Protein AF-A0A9J8ANH8-F1 (afdb_monomer)

Sequence (162 aa):
MASGSKYKEHRVNHYRTETRQLIQMMMQESRLTDFQQRQINNQLKRDQEKEKRQLQNLFSTGQKDVGPTHSQRDSTERKEQQMDRFQEVLDEIEERKQFLEDMTALGKGPQYQQLINTEISQKIRELEEIDRKRSEEISTLKLVGKKEQSKERDREGENMNC

Secondary structure (DSSP, 8-state):
----------------HHHHHHHHHHHHHHHHHHHHHHHHHHHHHHHHHHHHHHHHHHHHH--S---S-HHHHHHHHHHHHHHHHHHHHHHHHHHHHHHHHHHHHTT-HHHHHHHHHHHHHHHHHHHHHHHHHHHHHHHHHHHHHHHHHHHHHHHHHHTT--

Radius of gyration: 27.87 Å; Cα contacts (8 Å, |Δi|>4): 38; chains: 1; bounding box: 58×31×109 Å

Structure (mmCIF, N/CA/C/O backbone):
data_AF-A0A9J8ANH8-F1
#
_entry.id   AF-A0A9J8ANH8-F1
#
loop_
_atom_site.group_PDB
_atom_site.id
_atom_site.type_symbol
_atom_site.label_atom_id
_atom_site.label_alt_id
_atom_site.label_comp_id
_atom_site.label_asym_id
_atom_site.label_entity_id
_atom_site.label_seq_id
_atom_site.pdbx_PDB_ins_code
_atom_site.Cartn_x
_atom_site.Cartn_y
_atom_site.Cartn_z
_atom_site.occupancy
_atom_site.B_iso_or_equiv
_atom_site.auth_seq_id
_atom_site.auth_comp_id
_atom_site.auth_asym_id
_atom_site.auth_atom_id
_atom_site.pdbx_PDB_model_num
ATOM 1 N N . MET A 1 1 ? 22.395 -20.130 -54.519 1.00 38.31 1 MET A N 1
ATOM 2 C CA . MET A 1 1 ? 22.899 -20.112 -53.129 1.00 38.31 1 MET A CA 1
ATOM 3 C C . MET A 1 1 ? 22.267 -18.920 -52.431 1.00 38.31 1 MET A C 1
ATOM 5 O O . MET A 1 1 ? 22.503 -17.798 -52.855 1.00 38.31 1 MET A O 1
ATOM 9 N N . ALA A 1 2 ? 21.370 -19.168 -51.476 1.00 44.12 2 ALA A N 1
ATOM 10 C CA . ALA A 1 2 ? 20.613 -18.128 -50.784 1.00 44.12 2 ALA A CA 1
ATOM 11 C C . ALA A 1 2 ? 21.528 -17.372 -49.808 1.00 44.12 2 ALA A C 1
ATOM 13 O O . ALA A 1 2 ? 22.090 -17.964 -48.888 1.00 44.12 2 ALA A O 1
ATOM 14 N N . SER A 1 3 ? 21.712 -16.073 -50.032 1.00 43.97 3 SER A N 1
ATOM 15 C CA . SER A 1 3 ? 22.450 -15.182 -49.140 1.00 43.97 3 SER A CA 1
ATOM 16 C C . SER A 1 3 ? 21.618 -14.908 -47.887 1.00 43.97 3 SER A C 1
ATOM 18 O O . SER A 1 3 ? 20.618 -14.193 -47.946 1.00 43.97 3 SER A O 1
ATOM 20 N N . GLY A 1 4 ? 22.026 -15.512 -46.770 1.00 44.47 4 GLY A N 1
ATOM 21 C CA . GLY A 1 4 ? 21.361 -15.413 -45.474 1.00 44.47 4 GLY A CA 1
ATOM 22 C C . GLY A 1 4 ? 21.310 -13.991 -44.911 1.00 44.47 4 GLY A C 1
ATOM 23 O O . GLY A 1 4 ? 22.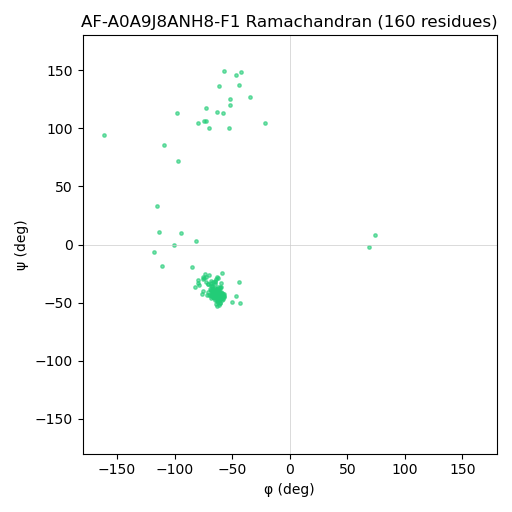301 -13.254 -44.923 1.00 44.47 4 GLY A O 1
ATOM 24 N N . SER A 1 5 ? 20.135 -13.641 -44.389 1.00 46.84 5 SER A N 1
ATOM 25 C CA . SER A 1 5 ? 19.858 -12.439 -43.607 1.00 46.84 5 SE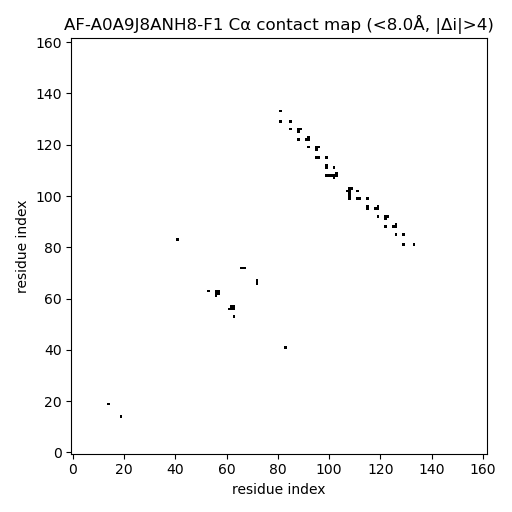R A CA 1
ATOM 26 C C . SER A 1 5 ? 20.842 -12.268 -42.449 1.00 46.84 5 SER A C 1
ATOM 28 O O . SER A 1 5 ? 20.898 -13.089 -41.537 1.00 46.84 5 SER A O 1
ATOM 30 N N . LYS A 1 6 ? 21.582 -11.155 -42.455 1.00 56.03 6 LYS A N 1
ATOM 31 C CA . LYS A 1 6 ? 22.388 -10.671 -41.326 1.00 56.03 6 LYS A CA 1
ATOM 32 C C . LYS A 1 6 ? 21.599 -9.619 -40.550 1.00 56.03 6 LYS A C 1
ATOM 34 O O . LYS A 1 6 ? 21.928 -8.435 -40.615 1.00 56.03 6 LYS A O 1
ATOM 39 N N . TYR A 1 7 ? 20.568 -10.021 -39.818 1.00 52.69 7 TYR A N 1
ATOM 40 C CA . TYR A 1 7 ? 20.026 -9.123 -38.801 1.00 52.69 7 TYR A CA 1
ATOM 41 C C . TYR A 1 7 ? 20.937 -9.210 -37.582 1.00 52.69 7 TYR A C 1
ATOM 43 O O . TYR A 1 7 ? 20.989 -10.214 -36.880 1.00 52.69 7 TYR A O 1
ATOM 51 N N . LYS A 1 8 ? 21.752 -8.166 -37.411 1.00 50.22 8 LYS A N 1
ATOM 52 C CA . LYS A 1 8 ? 22.557 -7.955 -36.213 1.00 50.22 8 LYS A CA 1
ATOM 53 C C . LYS A 1 8 ? 21.600 -7.778 -35.038 1.00 50.22 8 LYS A C 1
ATOM 55 O O . LYS A 1 8 ? 20.885 -6.783 -34.977 1.00 50.22 8 LYS A O 1
ATOM 60 N N . GLU A 1 9 ? 21.635 -8.729 -34.116 1.00 51.38 9 GLU A N 1
ATOM 61 C CA . GLU A 1 9 ? 21.121 -8.598 -32.757 1.00 51.38 9 GLU A CA 1
ATOM 62 C C . GLU A 1 9 ? 21.753 -7.343 -32.125 1.00 51.38 9 GLU A C 1
ATOM 64 O O . GLU A 1 9 ? 22.932 -7.325 -31.749 1.00 51.38 9 GLU A O 1
ATOM 69 N N . HIS A 1 10 ? 21.010 -6.235 -32.100 1.00 45.72 10 HIS A N 1
ATOM 70 C CA . HIS A 1 10 ? 21.472 -5.016 -31.455 1.00 45.72 10 HIS A CA 1
ATOM 71 C C . HIS A 1 10 ? 21.386 -5.206 -29.944 1.00 45.72 10 HIS A C 1
ATOM 73 O O . HIS A 1 10 ? 20.308 -5.216 -29.356 1.00 45.72 10 HIS A O 1
ATOM 79 N N . ARG A 1 11 ? 22.571 -5.373 -29.345 1.00 48.09 11 ARG A N 1
ATOM 80 C CA . ARG A 1 11 ? 22.832 -5.391 -27.904 1.00 48.09 11 ARG A CA 1
ATOM 81 C C . ARG A 1 11 ? 21.905 -4.427 -27.163 1.00 48.09 11 ARG A C 1
ATOM 83 O O . ARG A 1 11 ? 21.869 -3.242 -27.483 1.00 48.09 11 ARG A O 1
ATOM 90 N N . VAL A 1 12 ? 21.227 -4.972 -26.156 1.00 49.69 12 VAL A N 1
ATOM 91 C CA . VAL A 1 12 ? 20.466 -4.308 -25.090 1.00 49.69 12 VAL A CA 1
ATOM 92 C C . VAL A 1 12 ? 20.906 -2.850 -24.897 1.00 49.69 12 VAL A C 1
ATOM 94 O O . VAL A 1 12 ? 21.980 -2.564 -24.357 1.00 49.69 12 VAL A O 1
ATOM 97 N N . ASN A 1 13 ? 20.069 -1.932 -25.390 1.00 51.12 13 ASN A N 1
ATOM 98 C CA . ASN A 1 13 ? 20.281 -0.493 -25.305 1.00 51.12 13 ASN A CA 1
ATOM 99 C C . ASN A 1 13 ? 20.417 -0.085 -23.836 1.00 51.12 13 ASN A C 1
ATOM 101 O O . ASN A 1 13 ? 19.469 -0.165 -23.051 1.00 51.12 13 ASN A O 1
ATOM 105 N N . HIS A 1 14 ? 21.612 0.369 -23.471 1.00 51.97 14 HIS A N 1
ATOM 106 C CA . HIS A 1 14 ? 21.819 1.113 -22.243 1.00 51.97 14 HIS A CA 1
ATOM 107 C C . HIS A 1 14 ? 21.154 2.470 -22.450 1.00 51.97 14 HIS A C 1
ATOM 109 O O . HIS A 1 14 ? 21.683 3.333 -23.149 1.00 51.97 14 HIS A O 1
ATOM 115 N N . TYR A 1 15 ? 19.952 2.627 -21.900 1.00 57.38 15 TYR A N 1
ATOM 116 C CA . TYR A 1 15 ? 19.266 3.910 -21.864 1.00 57.38 15 TYR A CA 1
ATOM 117 C C . TYR A 1 15 ? 20.218 4.958 -21.269 1.00 57.38 15 TYR A C 1
ATOM 119 O O . TYR A 1 15 ? 20.766 4.754 -20.183 1.00 57.38 15 TYR A O 1
ATOM 127 N N . ARG A 1 16 ? 20.435 6.056 -22.009 1.00 63.50 16 ARG A N 1
ATOM 128 C CA . ARG A 1 16 ? 21.186 7.243 -21.567 1.00 63.50 16 ARG A CA 1
ATOM 129 C C . ARG A 1 16 ? 20.706 7.639 -20.167 1.00 63.50 16 ARG A C 1
ATOM 131 O O . ARG A 1 16 ? 19.527 7.467 -19.876 1.00 63.50 16 ARG A O 1
ATOM 138 N N . THR A 1 17 ? 21.586 8.154 -19.310 1.00 66.38 17 THR A N 1
ATOM 139 C CA . THR A 1 17 ? 21.296 8.437 -17.889 1.00 66.38 17 THR A CA 1
ATOM 140 C C . THR A 1 17 ? 19.972 9.177 -17.694 1.00 66.38 17 THR A C 1
ATOM 142 O O . THR A 1 17 ? 19.153 8.742 -16.895 1.00 66.38 17 THR A O 1
ATOM 145 N N . GLU A 1 18 ? 19.715 10.187 -18.527 1.00 60.84 18 GLU A N 1
ATOM 146 C CA . GLU A 1 18 ? 18.457 10.946 -18.580 1.00 60.84 18 GLU A CA 1
ATOM 147 C C . GLU A 1 18 ? 17.232 10.070 -18.881 1.00 60.84 18 GLU A C 1
ATOM 149 O O . GLU A 1 18 ? 16.204 10.166 -18.224 1.00 60.84 18 GLU A O 1
ATOM 154 N N . THR A 1 19 ? 17.328 9.163 -19.855 1.00 65.00 19 THR A N 1
ATOM 155 C CA . THR A 1 19 ? 16.234 8.252 -20.214 1.00 65.00 19 THR A CA 1
ATOM 156 C C . THR A 1 19 ? 16.018 7.186 -19.142 1.00 65.00 19 THR A C 1
ATOM 158 O O . THR A 1 19 ? 14.883 6.800 -18.888 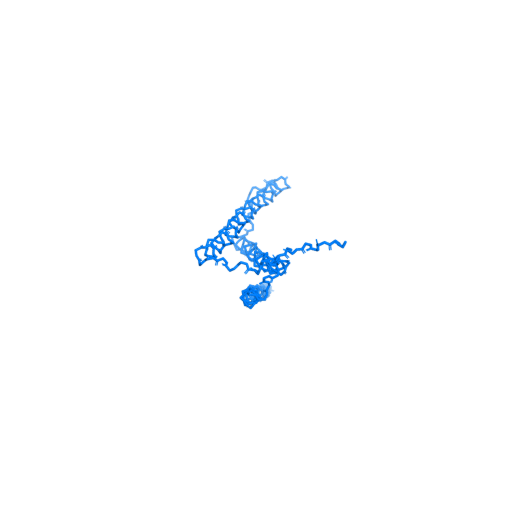1.00 65.00 19 THR A O 1
ATOM 161 N N . ARG A 1 20 ? 17.082 6.724 -18.474 1.00 69.44 20 ARG A N 1
ATOM 162 C CA . ARG A 1 20 ? 16.970 5.800 -17.336 1.00 69.44 20 ARG A CA 1
ATOM 163 C C . ARG A 1 20 ? 16.317 6.479 -16.130 1.00 69.44 20 ARG A C 1
ATOM 165 O O . ARG A 1 20 ? 15.463 5.867 -15.500 1.00 69.44 20 ARG A O 1
ATOM 172 N N . GLN A 1 21 ? 16.688 7.727 -15.846 1.00 69.06 21 GLN A N 1
ATOM 173 C CA . GLN A 1 21 ? 16.067 8.546 -14.805 1.00 69.06 21 GLN A CA 1
ATOM 174 C C . GLN A 1 21 ? 14.605 8.838 -15.128 1.00 69.06 21 GLN A C 1
ATOM 176 O O . GLN A 1 21 ? 13.764 8.652 -14.262 1.00 69.06 21 GLN A O 1
ATOM 181 N N . LEU A 1 22 ? 14.284 9.192 -16.376 1.00 68.38 22 LEU A N 1
ATOM 182 C CA . LEU A 1 22 ? 12.905 9.398 -16.815 1.00 68.38 22 LEU A CA 1
ATOM 183 C C . LEU A 1 22 ? 12.071 8.124 -16.661 1.00 68.38 22 LEU A C 1
ATOM 185 O O . LEU A 1 22 ? 10.992 8.180 -16.093 1.00 68.38 22 LEU A O 1
ATOM 189 N N . ILE A 1 23 ? 12.575 6.968 -17.104 1.00 68.00 23 ILE A N 1
ATOM 190 C CA . ILE A 1 23 ? 11.880 5.686 -16.925 1.00 68.00 23 ILE A CA 1
ATOM 191 C C . ILE A 1 23 ? 11.680 5.387 -15.435 1.00 68.00 23 ILE A C 1
ATOM 193 O O . ILE A 1 23 ? 10.605 4.951 -15.046 1.00 68.00 23 ILE A O 1
ATOM 197 N N . GLN A 1 24 ? 12.680 5.648 -14.594 1.00 70.44 24 GLN A N 1
ATOM 198 C CA . GLN A 1 24 ? 12.571 5.445 -13.153 1.00 70.44 24 GLN A CA 1
ATOM 199 C C . GLN A 1 24 ? 11.568 6.402 -12.502 1.00 70.44 24 GLN A C 1
ATOM 201 O O . GLN A 1 24 ? 10.791 5.974 -11.657 1.00 70.44 24 GLN A O 1
ATOM 206 N N . MET A 1 25 ? 11.537 7.659 -12.935 1.00 67.62 25 MET A N 1
ATOM 207 C CA . MET A 1 25 ? 10.575 8.661 -12.494 1.00 67.62 25 MET A CA 1
ATOM 208 C C . MET A 1 25 ? 9.162 8.272 -12.932 1.00 67.62 25 MET A C 1
ATOM 210 O O . MET A 1 25 ? 8.277 8.232 -12.097 1.00 67.62 25 MET A O 1
ATOM 214 N N . MET A 1 26 ? 8.966 7.832 -14.179 1.00 67.94 26 MET A N 1
ATOM 215 C CA . MET A 1 26 ? 7.674 7.331 -14.667 1.00 67.94 26 MET A CA 1
ATOM 216 C C . MET A 1 26 ? 7.231 6.046 -13.948 1.00 67.94 26 MET A C 1
ATOM 218 O O . MET A 1 26 ? 6.052 5.883 -13.637 1.00 67.94 26 MET A O 1
ATOM 222 N N . MET A 1 27 ? 8.158 5.133 -13.645 1.00 69.50 27 MET A N 1
ATOM 223 C CA . MET A 1 27 ? 7.876 3.930 -12.851 1.00 69.50 27 MET A CA 1
ATOM 224 C C . MET A 1 27 ? 7.538 4.276 -11.403 1.00 69.50 27 MET A C 1
ATOM 226 O O . MET A 1 27 ? 6.701 3.624 -10.800 1.00 69.50 27 MET A O 1
ATOM 230 N N . GLN A 1 28 ? 8.167 5.293 -10.826 1.00 68.06 28 GLN A N 1
ATOM 231 C CA . GLN A 1 28 ? 7.877 5.718 -9.464 1.00 68.06 28 GLN A CA 1
ATOM 232 C C . GLN A 1 28 ? 6.564 6.510 -9.395 1.00 68.06 28 GLN A C 1
ATOM 234 O O . GLN A 1 28 ? 5.754 6.268 -8.509 1.00 68.06 28 GLN A O 1
ATOM 239 N N . GLU A 1 29 ? 6.318 7.410 -10.345 1.00 66.44 29 GLU A N 1
ATOM 240 C CA . GLU A 1 29 ? 5.116 8.243 -10.427 1.00 66.44 29 GLU A CA 1
ATOM 241 C C . GLU A 1 29 ? 3.858 7.437 -10.752 1.00 66.44 29 GLU A C 1
ATOM 243 O O . GLU A 1 29 ? 2.819 7.688 -10.147 1.00 66.44 29 GLU A O 1
ATOM 248 N N . SER A 1 30 ? 3.933 6.441 -11.642 1.00 61.91 30 SER A N 1
ATOM 249 C CA . SER A 1 30 ? 2.798 5.534 -11.895 1.00 61.91 30 SER A CA 1
ATOM 250 C C . SER A 1 30 ? 2.414 4.760 -10.635 1.00 61.91 30 SER A C 1
ATOM 252 O O . SER A 1 30 ? 1.247 4.745 -10.263 1.00 61.91 30 SER A O 1
ATOM 254 N N . ARG A 1 31 ? 3.398 4.233 -9.900 1.00 65.31 31 ARG A N 1
ATOM 255 C CA . ARG A 1 31 ? 3.164 3.531 -8.628 1.00 65.31 31 ARG A CA 1
ATOM 256 C C . ARG A 1 31 ? 2.624 4.453 -7.541 1.00 65.31 31 ARG A C 1
ATOM 258 O O . ARG A 1 31 ? 1.717 4.072 -6.812 1.00 65.31 31 ARG A O 1
ATOM 265 N N . LEU A 1 32 ? 3.133 5.685 -7.448 1.00 60.22 32 LEU A N 1
ATOM 266 C CA . LEU A 1 32 ? 2.598 6.700 -6.535 1.00 60.22 32 LEU A CA 1
ATOM 267 C C . LEU A 1 32 ? 1.153 7.069 -6.889 1.00 60.22 32 LEU A C 1
ATOM 269 O O . LEU A 1 32 ? 0.341 7.243 -5.985 1.00 60.22 32 LEU A O 1
ATOM 273 N N . THR A 1 33 ? 0.824 7.150 -8.179 1.00 71.69 33 THR A N 1
ATOM 274 C CA . THR A 1 33 ? -0.534 7.446 -8.656 1.00 71.69 33 THR A CA 1
ATOM 275 C C . THR A 1 33 ? -1.484 6.295 -8.343 1.00 71.69 33 THR A C 1
ATOM 277 O O . THR A 1 33 ? -2.554 6.527 -7.784 1.00 71.69 33 THR A O 1
ATOM 280 N N . ASP A 1 34 ? -1.078 5.055 -8.617 1.00 71.94 34 ASP A N 1
ATOM 281 C CA . ASP A 1 34 ? -1.868 3.861 -8.310 1.00 71.94 34 ASP A CA 1
ATOM 282 C C . ASP A 1 34 ? -2.074 3.708 -6.801 1.00 71.94 34 ASP A C 1
ATOM 284 O O . ASP A 1 34 ? -3.175 3.403 -6.342 1.00 71.94 34 ASP A O 1
ATOM 288 N N . PHE A 1 35 ? -1.034 3.981 -6.012 1.00 70.88 35 PHE A N 1
ATOM 289 C CA . PHE A 1 35 ? -1.108 4.016 -4.558 1.00 70.88 35 PHE A CA 1
ATOM 290 C C . PHE A 1 35 ? -2.092 5.085 -4.070 1.00 70.88 35 PHE A C 1
ATOM 292 O O . PHE A 1 35 ? -3.013 4.775 -3.318 1.00 70.88 35 PHE A O 1
ATOM 299 N N . GLN A 1 36 ? -1.961 6.331 -4.533 1.00 71.12 36 GLN A N 1
ATOM 300 C CA . GLN A 1 36 ? -2.873 7.423 -4.178 1.00 71.12 36 GLN A CA 1
ATOM 301 C C . GLN A 1 36 ? -4.320 7.105 -4.572 1.00 71.12 36 GLN A C 1
ATOM 303 O O . GLN A 1 36 ? -5.247 7.341 -3.796 1.00 71.12 36 GLN A O 1
ATOM 308 N N . GLN A 1 37 ? -4.526 6.521 -5.751 1.00 74.31 37 GLN A N 1
ATOM 309 C CA . GLN A 1 37 ? -5.845 6.127 -6.223 1.00 74.31 37 GLN A CA 1
ATOM 310 C C . GLN A 1 37 ? -6.433 4.987 -5.380 1.00 74.31 37 GLN A C 1
ATOM 312 O O . GLN A 1 37 ? -7.612 5.040 -5.022 1.00 74.31 37 GLN A O 1
ATOM 317 N N . ARG A 1 38 ? -5.626 3.984 -5.005 1.00 76.75 38 ARG A N 1
ATOM 318 C CA . ARG A 1 38 ? -6.019 2.920 -4.065 1.00 76.75 38 ARG A CA 1
ATOM 319 C C . ARG A 1 38 ? -6.411 3.494 -2.704 1.00 76.75 38 ARG A C 1
ATOM 321 O O . ARG A 1 38 ? -7.480 3.153 -2.207 1.00 76.75 38 ARG A O 1
ATOM 328 N N . GLN A 1 39 ? -5.619 4.412 -2.154 1.00 73.88 39 GLN A N 1
ATOM 329 C CA . GLN A 1 39 ? -5.899 5.074 -0.876 1.00 73.88 39 GLN A CA 1
ATOM 330 C C . GLN A 1 39 ? -7.241 5.816 -0.887 1.00 73.88 39 GLN A C 1
ATOM 332 O O . GLN A 1 39 ? -8.069 5.628 0.006 1.00 73.88 39 GLN A O 1
ATOM 337 N N . ILE A 1 40 ? -7.497 6.607 -1.933 1.00 79.62 40 ILE A N 1
ATOM 338 C CA . ILE A 1 40 ? -8.768 7.327 -2.096 1.00 79.62 40 ILE A CA 1
ATOM 339 C C . ILE A 1 40 ? -9.935 6.339 -2.208 1.00 79.62 40 ILE A C 1
ATOM 341 O O . ILE A 1 40 ? -10.946 6.494 -1.525 1.00 79.62 40 ILE A O 1
ATOM 345 N N . ASN A 1 41 ? -9.795 5.294 -3.025 1.00 81.31 41 ASN A N 1
ATOM 346 C CA . ASN A 1 41 ? -10.844 4.291 -3.210 1.00 81.31 41 ASN A CA 1
ATOM 347 C C . ASN A 1 41 ? -11.135 3.497 -1.928 1.00 81.31 41 ASN A C 1
ATOM 349 O O . ASN A 1 41 ? -12.299 3.220 -1.637 1.00 81.31 41 ASN A O 1
ATOM 353 N N . ASN A 1 42 ? -10.106 3.143 -1.156 1.00 78.94 42 ASN A N 1
ATOM 354 C CA . ASN A 1 42 ? -10.264 2.444 0.118 1.00 78.94 42 ASN A CA 1
ATOM 355 C C . ASN A 1 42 ? -10.974 3.332 1.144 1.00 78.94 42 ASN A C 1
ATOM 357 O O . ASN A 1 42 ? -11.939 2.888 1.764 1.00 78.94 42 ASN A O 1
ATOM 361 N N . GLN A 1 43 ? -10.583 4.606 1.254 1.00 78.50 43 GLN A N 1
ATOM 362 C CA . GLN A 1 43 ? -11.265 5.575 2.115 1.00 78.50 43 GLN A CA 1
ATOM 363 C C . GLN A 1 43 ? -12.745 5.736 1.731 1.00 78.50 43 GLN A C 1
ATOM 365 O O . GLN A 1 43 ? -13.612 5.649 2.598 1.00 78.50 43 GLN A O 1
ATOM 370 N N . LEU A 1 44 ? -13.053 5.878 0.438 1.00 82.00 44 LEU A N 1
ATOM 371 C CA . LEU A 1 44 ? -14.436 5.985 -0.039 1.00 82.00 44 LEU A CA 1
ATOM 372 C C . LEU A 1 44 ? -15.264 4.733 0.282 1.00 82.00 44 LEU A C 1
ATOM 374 O O . LEU A 1 44 ? -16.389 4.848 0.765 1.00 82.00 44 LEU A O 1
ATOM 378 N N . LYS A 1 45 ? -14.713 3.531 0.064 1.00 81.38 45 LYS A N 1
ATOM 379 C CA . LYS A 1 45 ? -15.385 2.271 0.425 1.00 81.38 45 LYS A CA 1
ATOM 380 C C . LYS A 1 45 ? -15.654 2.174 1.926 1.00 81.38 45 LYS A C 1
ATOM 382 O O . LYS A 1 45 ? -16.717 1.693 2.318 1.00 81.38 45 LYS A O 1
ATOM 387 N N . ARG A 1 46 ? -14.720 2.633 2.767 1.00 78.19 46 ARG A N 1
ATOM 388 C CA . ARG A 1 46 ? -14.901 2.661 4.227 1.00 78.19 46 ARG A CA 1
ATOM 389 C C . ARG A 1 46 ? -16.076 3.540 4.627 1.00 78.19 46 ARG A C 1
ATOM 391 O O . ARG A 1 46 ? -16.915 3.105 5.412 1.00 78.19 46 ARG A O 1
ATOM 398 N N . ASP A 1 47 ? -16.152 4.744 4.077 1.00 81.31 47 ASP A N 1
ATOM 399 C CA . ASP A 1 47 ? -17.222 5.683 4.410 1.00 81.31 47 ASP A CA 1
ATOM 400 C C . ASP A 1 47 ? -18.592 5.145 3.963 1.00 81.31 47 ASP A C 1
ATOM 402 O O . ASP A 1 47 ? -19.561 5.217 4.720 1.00 81.31 47 ASP A O 1
ATOM 406 N N . GLN A 1 48 ? -18.645 4.478 2.804 1.00 84.31 48 GLN A N 1
ATOM 407 C CA . GLN A 1 48 ? -19.847 3.787 2.327 1.00 84.31 48 GLN A CA 1
ATOM 408 C C . GLN A 1 48 ? -20.289 2.639 3.244 1.00 84.31 48 GLN A C 1
ATOM 410 O O . GLN A 1 48 ? -21.474 2.523 3.557 1.00 84.31 48 GLN A O 1
ATOM 415 N N . GLU A 1 49 ? -19.370 1.781 3.695 1.00 84.12 49 GLU A N 1
ATOM 416 C CA . GLU A 1 49 ? -19.725 0.664 4.581 1.00 84.12 49 GLU A CA 1
ATOM 417 C C . GLU A 1 49 ? -20.175 1.167 5.963 1.00 84.12 49 GLU A C 1
ATOM 419 O O . GLU A 1 49 ? -21.127 0.636 6.545 1.00 84.12 49 GLU A O 1
ATOM 424 N N . LYS A 1 50 ? -19.560 2.249 6.462 1.00 82.69 50 LYS A N 1
ATOM 425 C CA . LYS A 1 50 ? -19.997 2.928 7.689 1.00 82.69 50 LYS A CA 1
ATOM 426 C C . LYS A 1 50 ? -21.419 3.458 7.558 1.00 82.69 50 LYS A C 1
ATOM 428 O O . LYS A 1 50 ? -22.247 3.176 8.425 1.00 82.69 50 LYS A O 1
ATOM 433 N N . GLU A 1 51 ? -21.716 4.185 6.484 1.00 82.69 51 GLU A N 1
ATOM 434 C CA . GLU A 1 51 ? -23.052 4.724 6.228 1.00 82.69 51 GLU A CA 1
ATOM 435 C C . GLU A 1 51 ? -2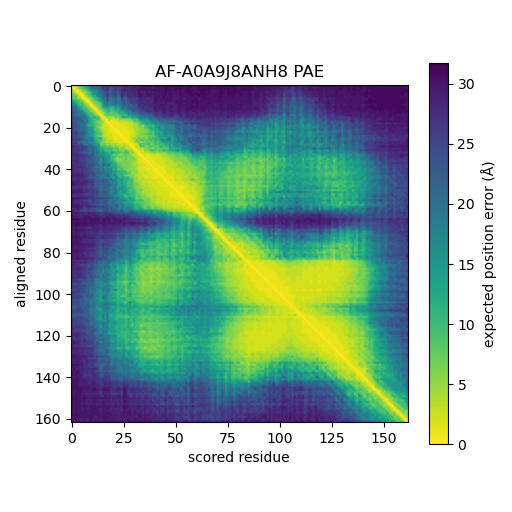4.084 3.599 6.087 1.00 82.69 51 GLU A C 1
ATOM 437 O O . GLU A 1 51 ? -25.134 3.623 6.729 1.00 82.69 51 GLU A O 1
ATOM 442 N N . LYS A 1 52 ? -23.759 2.544 5.336 1.00 86.19 52 LYS A N 1
ATOM 443 C CA . LYS A 1 52 ? -24.621 1.368 5.180 1.00 86.19 52 LYS A CA 1
ATOM 444 C C . LYS A 1 52 ? -24.942 0.713 6.521 1.00 86.19 52 LYS A C 1
ATOM 446 O O . LYS A 1 52 ? -26.102 0.394 6.783 1.00 86.19 52 LYS A O 1
ATOM 451 N N . ARG A 1 53 ? -23.946 0.549 7.395 1.00 81.88 53 ARG A N 1
ATOM 452 C CA . ARG A 1 53 ? -24.143 -0.000 8.741 1.00 81.88 53 ARG A CA 1
ATOM 453 C C . ARG A 1 53 ? -24.984 0.926 9.620 1.00 81.88 53 ARG A C 1
ATOM 455 O O . ARG A 1 53 ? -25.851 0.449 10.351 1.00 81.88 53 ARG A O 1
ATOM 462 N N . GLN A 1 54 ? -24.755 2.236 9.554 1.00 81.19 54 GLN A N 1
ATOM 463 C CA . GLN A 1 54 ? -25.564 3.224 10.275 1.00 81.19 54 GLN A CA 1
ATOM 464 C C . GLN A 1 54 ? -27.031 3.162 9.845 1.00 81.19 54 GLN A C 1
ATOM 466 O O . GLN A 1 54 ? -27.920 3.090 10.693 1.00 81.19 54 GLN A O 1
ATOM 471 N N . LEU A 1 55 ? -27.282 3.125 8.537 1.00 84.50 55 LEU A N 1
ATOM 472 C CA . LEU A 1 55 ? -28.624 3.003 7.980 1.00 84.50 55 LEU A CA 1
ATOM 473 C C . LEU A 1 55 ? -29.268 1.671 8.370 1.00 84.50 55 LEU A C 1
ATOM 475 O O . LEU A 1 55 ? -30.417 1.658 8.801 1.00 84.50 55 LEU A O 1
ATOM 479 N N . GLN A 1 56 ? -28.532 0.559 8.296 1.00 83.12 56 GLN A N 1
ATOM 480 C CA . GLN A 1 56 ? -29.031 -0.752 8.715 1.00 83.12 56 GLN A CA 1
ATOM 481 C C . GLN A 1 56 ? -29.475 -0.751 10.185 1.00 83.12 56 GLN A C 1
ATOM 483 O O . GLN A 1 56 ? -30.555 -1.253 10.497 1.00 83.12 56 GLN A O 1
ATOM 488 N N . ASN A 1 57 ? -28.684 -0.146 11.076 1.00 79.69 57 ASN A N 1
ATOM 489 C CA . ASN A 1 57 ? -29.053 0.009 12.482 1.00 79.69 57 ASN A CA 1
ATOM 490 C C . ASN A 1 57 ? -30.311 0.875 12.629 1.00 79.69 57 ASN A C 1
ATOM 492 O O . ASN A 1 57 ? -31.254 0.464 13.297 1.00 79.69 57 ASN A O 1
ATOM 496 N N . LEU A 1 58 ? -30.368 2.023 11.947 1.00 82.00 58 LEU A N 1
ATOM 497 C CA . LEU A 1 58 ? -31.518 2.925 11.991 1.00 82.00 58 LEU A CA 1
ATOM 498 C C . LEU A 1 58 ? -32.817 2.232 11.556 1.00 82.00 58 LEU A C 1
ATOM 500 O O . LEU A 1 58 ? -33.828 2.348 12.244 1.00 82.00 58 LEU A O 1
ATOM 504 N N . PHE A 1 59 ? -32.797 1.501 10.441 1.00 80.62 59 PHE A N 1
ATOM 505 C CA . PHE A 1 59 ? -33.983 0.807 9.935 1.00 80.62 59 PHE A CA 1
ATOM 506 C C . PHE A 1 59 ? -34.376 -0.400 10.791 1.00 80.62 59 PHE A C 1
ATOM 508 O O . PHE A 1 59 ? -35.563 -0.685 10.919 1.00 80.62 59 PHE A O 1
ATOM 515 N N . SER A 1 60 ? -33.406 -1.106 11.381 1.00 81.06 60 SER A N 1
ATOM 516 C CA . SER A 1 60 ? -33.690 -2.306 12.170 1.00 81.06 60 SER A CA 1
ATOM 517 C C . SER A 1 60 ? -34.119 -2.008 13.608 1.00 81.06 60 SER A C 1
ATOM 519 O O . SER A 1 60 ? -34.933 -2.754 14.145 1.00 81.06 60 SER A O 1
ATOM 521 N N . THR A 1 61 ? -33.559 -0.983 14.259 1.00 74.12 61 THR A N 1
ATOM 522 C CA . THR A 1 61 ? -33.793 -0.706 15.690 1.00 74.12 61 THR A CA 1
ATOM 523 C C . THR A 1 61 ? -34.450 0.649 15.957 1.00 74.12 61 THR A C 1
ATOM 525 O O . THR A 1 61 ? -34.798 0.934 17.101 1.00 74.12 61 THR A O 1
ATOM 528 N N . GLY A 1 62 ? -34.633 1.499 14.937 1.00 68.50 62 GLY A N 1
ATOM 529 C CA . GLY A 1 62 ? -35.249 2.828 15.063 1.00 68.50 62 GLY A CA 1
ATOM 530 C C . GLY A 1 62 ? -34.409 3.850 15.841 1.00 68.50 62 GLY A C 1
ATOM 531 O O . GLY A 1 62 ? -34.810 5.006 15.975 1.00 68.50 62 GLY A O 1
ATOM 532 N N . GLN A 1 63 ? -33.244 3.454 16.357 1.00 61.41 63 GLN A N 1
ATOM 533 C CA . GLN A 1 63 ? -32.359 4.305 17.143 1.00 61.41 63 GLN A CA 1
ATOM 534 C C . GLN A 1 63 ? -31.261 4.863 16.244 1.00 61.41 63 GLN A C 1
ATOM 536 O O . GLN A 1 63 ? -30.398 4.127 15.769 1.00 61.41 63 GLN A O 1
ATOM 541 N N . LYS A 1 64 ? -31.283 6.183 16.023 1.00 57.78 64 LYS A N 1
ATOM 542 C CA . LYS A 1 64 ? -30.244 6.867 15.241 1.00 57.78 64 LYS A CA 1
ATOM 543 C C . LYS A 1 64 ? -28.900 6.879 15.975 1.00 57.78 64 LYS A C 1
ATOM 545 O O . LYS A 1 64 ? -27.874 6.744 15.330 1.00 57.78 64 LYS A O 1
ATOM 550 N N . ASP A 1 65 ? -28.926 6.915 17.308 1.00 59.03 65 ASP A N 1
ATOM 551 C CA . ASP A 1 65 ? -27.756 6.793 18.175 1.00 59.03 65 ASP A CA 1
ATOM 552 C C . ASP A 1 65 ? -28.192 6.419 19.602 1.00 59.03 65 ASP A C 1
ATOM 554 O O . ASP A 1 65 ? -28.472 7.284 20.425 1.00 59.03 65 ASP A O 1
ATOM 558 N N . VAL A 1 66 ? -28.201 5.133 19.945 1.00 51.47 66 VAL A N 1
ATOM 559 C CA . VAL A 1 66 ? -27.759 4.751 21.294 1.00 51.47 66 VAL A CA 1
ATOM 560 C C . VAL A 1 66 ? -26.441 4.055 21.051 1.00 51.47 66 VAL A C 1
ATOM 562 O O . VAL A 1 66 ? -26.366 2.873 20.723 1.00 51.47 66 VAL A O 1
ATOM 565 N N . GLY A 1 67 ? -25.400 4.881 20.987 1.00 51.00 67 GLY A N 1
ATOM 566 C CA . GLY A 1 67 ? -24.073 4.415 20.654 1.00 51.00 67 GLY A CA 1
ATOM 567 C C . GLY A 1 67 ? -23.633 3.326 21.634 1.00 51.00 67 GLY A C 1
ATOM 568 O O . GLY A 1 67 ? -23.962 3.397 22.821 1.00 51.00 67 GLY A O 1
ATOM 569 N N . PRO A 1 68 ? -22.809 2.372 21.178 1.00 53.50 68 PRO A N 1
ATOM 570 C CA . PRO A 1 68 ? -21.828 1.781 22.073 1.00 53.50 68 PRO A CA 1
ATOM 571 C C . PRO A 1 68 ? -21.177 2.922 22.867 1.00 53.50 68 PRO A C 1
ATOM 573 O O . PRO A 1 68 ? -20.912 3.974 22.272 1.00 53.50 68 PRO A O 1
ATOM 576 N N . THR A 1 69 ? -20.961 2.760 24.176 1.00 51.59 69 THR A N 1
ATOM 577 C CA . THR A 1 69 ? -20.270 3.765 25.007 1.00 51.59 69 THR A CA 1
ATOM 578 C C . THR A 1 69 ? -19.053 4.320 24.255 1.00 51.59 69 THR A C 1
ATOM 580 O O . THR A 1 69 ? -18.452 3.602 23.459 1.00 51.59 69 THR A O 1
ATOM 583 N N . HIS A 1 70 ? -18.670 5.587 24.464 1.00 54.47 70 HIS A N 1
ATOM 584 C CA . HIS A 1 70 ? -17.548 6.233 23.745 1.00 54.47 70 HIS A CA 1
ATOM 585 C C . HIS A 1 70 ? -16.297 5.328 23.632 1.00 54.47 70 HIS A C 1
ATOM 587 O O . HIS A 1 70 ? -15.587 5.349 22.630 1.00 54.47 70 HIS A O 1
ATOM 593 N N . SER A 1 71 ? -16.072 4.471 24.632 1.00 54.97 71 SER A N 1
ATOM 594 C CA . SER A 1 71 ? -15.027 3.443 24.657 1.00 54.97 71 SER A CA 1
ATOM 595 C C . SER A 1 71 ? -15.161 2.352 23.573 1.00 54.97 71 SER A C 1
ATOM 597 O O . SER A 1 71 ? -14.167 1.953 22.965 1.00 54.97 71 SER A O 1
ATOM 599 N N . GLN A 1 72 ? -16.372 1.885 23.272 1.00 57.06 72 GLN A N 1
ATOM 600 C CA . GLN A 1 72 ? -16.619 0.826 22.294 1.00 57.06 72 GLN A CA 1
ATOM 601 C C . GLN A 1 72 ? -16.598 1.347 20.845 1.00 57.06 72 GLN A C 1
ATOM 603 O O . GLN A 1 72 ? -16.147 0.610 19.973 1.00 57.06 72 GLN A O 1
ATOM 608 N N . ARG A 1 73 ? -16.981 2.613 20.583 1.00 55.97 73 ARG A N 1
ATOM 609 C CA . ARG A 1 73 ? -16.803 3.249 19.256 1.00 55.97 73 ARG A CA 1
ATOM 610 C C . ARG A 1 73 ? -15.323 3.405 18.886 1.00 55.97 73 ARG A C 1
ATOM 612 O O . ARG A 1 73 ? -14.931 2.915 17.827 1.00 55.97 73 ARG A O 1
ATOM 619 N N . ASP A 1 74 ? -14.515 3.979 19.780 1.00 56.88 74 ASP A N 1
ATOM 620 C CA . ASP A 1 74 ? -13.066 4.179 19.574 1.00 56.88 74 ASP A CA 1
ATOM 621 C C . ASP A 1 74 ? -12.329 2.842 19.348 1.00 56.88 74 ASP A C 1
ATOM 623 O O . ASP A 1 74 ? -11.455 2.723 18.490 1.00 56.88 74 ASP A O 1
ATOM 627 N N . SER A 1 75 ? -12.761 1.782 20.041 1.00 62.94 75 SER A N 1
ATOM 628 C CA . SER A 1 75 ? -12.206 0.432 19.874 1.00 62.94 75 SER A CA 1
ATOM 629 C C . SER A 1 75 ? -12.490 -0.171 18.490 1.00 62.94 75 SER A C 1
ATOM 631 O O . SER A 1 75 ? -11.602 -0.780 17.889 1.00 62.94 75 SER A O 1
ATOM 633 N N . THR A 1 76 ? -13.713 -0.024 17.964 1.00 64.06 76 THR A N 1
ATOM 634 C CA . THR A 1 76 ? -14.045 -0.499 16.606 1.00 64.06 76 THR A CA 1
ATOM 635 C C . THR A 1 76 ? -13.322 0.293 15.527 1.00 64.06 76 THR A C 1
ATOM 637 O O . THR A 1 76 ? -12.772 -0.313 14.612 1.00 64.06 76 THR A O 1
ATOM 640 N N . GLU A 1 77 ? -13.253 1.619 15.653 1.00 64.94 77 GLU A N 1
ATOM 641 C CA . GLU A 1 77 ? -12.606 2.460 14.643 1.00 64.94 77 GLU A CA 1
ATOM 642 C C . GLU A 1 77 ? -11.097 2.218 14.567 1.00 64.94 77 GLU A C 1
ATOM 644 O O . GLU A 1 77 ? -10.559 2.073 13.468 1.00 64.94 77 GLU A O 1
ATOM 649 N N . ARG A 1 78 ? -10.413 2.070 15.710 1.00 64.81 78 ARG A N 1
ATOM 650 C CA . ARG A 1 78 ? -8.990 1.686 15.728 1.00 64.81 78 ARG A CA 1
ATOM 651 C C . ARG A 1 78 ? -8.750 0.335 15.067 1.00 64.81 78 ARG A C 1
ATOM 653 O O . ARG A 1 78 ? -7.787 0.174 14.319 1.00 64.81 78 ARG A O 1
ATOM 660 N N . LYS A 1 79 ? -9.629 -0.638 15.315 1.00 65.50 79 LYS A N 1
ATOM 661 C CA . LYS A 1 79 ? -9.500 -1.981 14.742 1.00 65.50 79 LYS A CA 1
ATOM 662 C C . LYS A 1 79 ? -9.690 -1.969 13.223 1.00 65.50 79 LYS A C 1
ATOM 664 O O . LYS A 1 79 ? -8.915 -2.614 12.521 1.00 65.50 79 LYS A O 1
ATOM 669 N N . GLU A 1 80 ? -10.665 -1.211 12.724 1.00 67.88 80 GLU A N 1
ATOM 670 C CA . GLU A 1 80 ? -10.907 -1.015 11.288 1.00 67.88 80 GLU A CA 1
ATOM 671 C C . GLU A 1 80 ? -9.714 -0.329 10.599 1.00 67.88 80 GLU A C 1
ATOM 673 O O . GLU A 1 80 ? -9.250 -0.806 9.564 1.00 67.88 80 GLU A O 1
ATOM 678 N N . GLN A 1 81 ? -9.141 0.717 11.207 1.00 70.06 81 GLN A N 1
ATOM 679 C CA . GLN A 1 81 ? -7.953 1.411 10.683 1.00 70.06 81 GLN A CA 1
ATOM 680 C C . GLN A 1 81 ? -6.719 0.500 10.610 1.00 70.06 81 GLN A C 1
ATOM 682 O O . GLN A 1 81 ? -5.963 0.536 9.640 1.00 70.06 81 GLN A O 1
ATOM 687 N N . GLN A 1 82 ? -6.512 -0.353 11.616 1.00 68.88 82 GLN A N 1
ATOM 688 C CA . GLN A 1 82 ? -5.415 -1.322 11.594 1.00 68.88 82 GLN A CA 1
ATOM 689 C C . GLN A 1 82 ? -5.603 -2.412 10.535 1.00 68.88 82 GLN A C 1
ATOM 691 O O . GLN A 1 82 ? -4.618 -2.926 10.012 1.00 68.88 82 GLN A O 1
ATOM 696 N N . MET A 1 83 ? -6.845 -2.819 10.247 1.00 66.00 83 MET A N 1
ATOM 697 C CA . MET A 1 83 ? -7.128 -3.782 9.175 1.00 66.00 83 MET A CA 1
ATOM 698 C C . MET A 1 83 ? -6.799 -3.196 7.803 1.00 66.00 83 MET A C 1
ATOM 700 O O . MET A 1 83 ? -6.170 -3.883 7.005 1.00 66.00 83 MET A O 1
ATOM 704 N N . ASP A 1 84 ? -7.141 -1.930 7.579 1.00 77.19 84 ASP A N 1
ATOM 705 C CA . ASP A 1 84 ? -6.867 -1.227 6.323 1.00 77.19 84 ASP A CA 1
ATOM 706 C C . ASP A 1 84 ? -5.356 -1.095 6.069 1.00 77.19 84 ASP A C 1
ATOM 708 O O . ASP A 1 84 ? -4.864 -1.512 5.023 1.00 77.19 84 ASP A O 1
ATOM 712 N N . ARG A 1 85 ? -4.583 -0.660 7.078 1.00 83.12 85 ARG A N 1
ATOM 713 C CA . ARG A 1 85 ? -3.115 -0.570 6.965 1.00 83.12 85 ARG A CA 1
ATOM 714 C C . ARG A 1 85 ? -2.456 -1.930 6.723 1.00 83.12 85 ARG A C 1
ATOM 716 O O . ARG A 1 85 ? -1.489 -2.024 5.975 1.00 83.12 85 ARG A O 1
ATOM 723 N N . PHE A 1 86 ? -2.946 -2.988 7.370 1.00 85.56 86 PHE A N 1
ATOM 724 C CA . PHE A 1 86 ? -2.420 -4.338 7.152 1.00 85.56 86 PHE A CA 1
ATOM 725 C C . PHE A 1 86 ? -2.634 -4.786 5.703 1.00 85.56 86 PHE A C 1
ATOM 727 O O . PHE A 1 86 ? -1.719 -5.325 5.084 1.00 85.56 86 PHE A O 1
ATOM 734 N N . GLN A 1 87 ? -3.828 -4.533 5.161 1.00 85.12 87 GLN A N 1
ATOM 735 C CA . GLN A 1 87 ? -4.154 -4.877 3.782 1.00 85.12 87 GLN A CA 1
ATOM 736 C C . GLN A 1 87 ? -3.323 -4.068 2.782 1.00 85.12 87 GLN A C 1
ATOM 738 O O . GLN A 1 87 ? -2.792 -4.631 1.833 1.00 85.12 87 GLN A O 1
ATOM 743 N N . GLU A 1 88 ? -3.137 -2.775 3.026 1.00 86.06 88 GLU A N 1
ATOM 744 C CA . GLU A 1 88 ? -2.306 -1.910 2.188 1.00 86.06 88 GLU A CA 1
ATOM 745 C C . GLU A 1 88 ? -0.862 -2.418 2.070 1.00 86.06 88 GLU A C 1
ATOM 747 O O . GLU A 1 88 ? -0.314 -2.491 0.972 1.00 86.06 88 GLU A O 1
ATOM 752 N N . VAL A 1 89 ? -0.257 -2.844 3.184 1.00 88.31 89 VAL A N 1
ATOM 753 C CA . VAL A 1 89 ? 1.105 -3.400 3.177 1.00 88.31 89 VAL A CA 1
ATOM 754 C C . VAL A 1 89 ? 1.173 -4.714 2.386 1.00 88.31 89 VAL A C 1
ATOM 756 O O . VAL A 1 89 ? 2.179 -4.969 1.721 1.00 88.31 89 VAL A O 1
ATOM 759 N N . LEU A 1 90 ? 0.119 -5.539 2.408 1.00 87.50 90 LEU A N 1
ATOM 760 C CA . LEU A 1 90 ? 0.037 -6.737 1.563 1.00 87.50 90 LEU A CA 1
ATOM 761 C C . LEU A 1 90 ? -0.027 -6.379 0.078 1.00 87.50 90 LEU A C 1
ATOM 763 O O . LEU A 1 90 ? 0.716 -6.957 -0.717 1.00 87.50 90 LEU A O 1
ATOM 767 N N . ASP A 1 91 ? -0.867 -5.411 -0.283 1.00 86.44 91 ASP A N 1
ATOM 768 C CA . ASP A 1 91 ? -1.012 -4.950 -1.664 1.00 86.44 91 ASP A CA 1
ATOM 769 C C . ASP A 1 91 ? 0.321 -4.382 -2.185 1.00 86.44 91 ASP A C 1
ATOM 771 O O . ASP A 1 91 ? 0.749 -4.690 -3.297 1.00 86.44 91 ASP A O 1
ATOM 775 N N . GLU A 1 92 ? 1.040 -3.624 -1.352 1.00 88.81 92 GLU A N 1
ATOM 776 C CA . GLU A 1 92 ? 2.378 -3.115 -1.665 1.00 88.81 92 GLU A CA 1
ATOM 777 C C . GLU A 1 92 ? 3.428 -4.220 -1.882 1.00 88.81 92 GLU A C 1
ATOM 779 O O . GLU A 1 92 ? 4.347 -4.062 -2.696 1.00 88.81 92 GLU A O 1
ATOM 784 N N . ILE A 1 93 ? 3.355 -5.317 -1.120 1.00 90.50 93 ILE A N 1
ATOM 785 C CA . ILE A 1 93 ? 4.241 -6.475 -1.304 1.00 90.50 93 ILE A CA 1
ATOM 786 C C . ILE A 1 93 ? 3.938 -7.141 -2.644 1.00 90.50 93 ILE A C 1
ATOM 788 O O . ILE A 1 93 ? 4.867 -7.471 -3.385 1.00 90.50 93 ILE A O 1
ATOM 792 N N . GLU A 1 94 ? 2.659 -7.324 -2.959 1.00 90.88 94 GLU A N 1
ATOM 793 C CA . GLU A 1 94 ? 2.229 -7.962 -4.198 1.00 90.88 94 GLU A CA 1
ATOM 794 C C . GLU A 1 94 ? 2.627 -7.130 -5.421 1.00 90.88 94 GLU A C 1
ATOM 796 O O . GLU A 1 94 ? 3.207 -7.653 -6.369 1.00 90.88 94 GLU A O 1
ATOM 801 N N . GLU A 1 95 ? 2.463 -5.810 -5.359 1.00 87.19 95 GLU A N 1
ATOM 802 C CA . GLU A 1 95 ? 2.890 -4.902 -6.423 1.00 87.19 95 GLU A CA 1
ATOM 803 C C . GLU A 1 95 ? 4.408 -4.968 -6.668 1.00 87.19 95 GLU A C 1
ATOM 805 O O . GLU A 1 95 ? 4.885 -4.881 -7.802 1.00 87.19 95 GLU A O 1
ATOM 810 N N . ARG A 1 96 ? 5.206 -5.138 -5.608 1.00 88.81 96 ARG A N 1
ATOM 811 C CA . ARG A 1 96 ? 6.661 -5.316 -5.723 1.00 88.81 96 ARG A CA 1
ATOM 812 C C . ARG A 1 96 ? 7.040 -6.649 -6.349 1.00 88.81 96 ARG A C 1
ATOM 814 O O . ARG A 1 96 ? 7.970 -6.676 -7.155 1.00 88.81 96 ARG A O 1
ATOM 821 N N . LYS A 1 97 ? 6.325 -7.727 -6.025 1.00 89.56 97 LYS A N 1
ATOM 822 C CA . LYS A 1 97 ? 6.510 -9.020 -6.694 1.00 89.56 97 LYS A CA 1
ATOM 823 C C . LYS A 1 97 ? 6.152 -8.926 -8.172 1.00 89.56 97 LYS A C 1
ATOM 825 O O . LYS A 1 97 ? 6.982 -9.297 -8.996 1.00 89.56 97 LYS A O 1
ATOM 830 N N . GLN A 1 98 ? 4.996 -8.346 -8.499 1.00 87.06 98 GLN A N 1
ATOM 831 C CA . GLN A 1 98 ? 4.557 -8.185 -9.884 1.00 87.06 98 GLN A CA 1
ATOM 832 C C . GLN A 1 98 ? 5.555 -7.352 -10.690 1.00 87.06 98 GLN A C 1
ATOM 834 O O . GLN A 1 98 ? 5.946 -7.731 -11.788 1.00 87.06 98 GLN A O 1
ATOM 839 N N . PHE A 1 99 ? 6.070 -6.267 -10.108 1.00 88.69 99 PHE A N 1
ATOM 840 C CA . PHE A 1 99 ? 7.122 -5.479 -10.743 1.00 88.69 99 PHE A CA 1
ATOM 841 C C . PHE A 1 99 ? 8.375 -6.314 -11.052 1.00 88.69 99 PHE A C 1
ATOM 843 O O . PHE A 1 99 ? 8.975 -6.174 -12.121 1.00 88.69 99 PHE A O 1
ATOM 850 N N . LEU A 1 100 ? 8.799 -7.179 -10.125 1.00 88.06 100 LEU A N 1
ATOM 851 C CA . LEU A 1 100 ? 9.952 -8.047 -10.355 1.00 88.06 100 LEU A CA 1
ATOM 852 C C . LEU A 1 100 ? 9.671 -9.079 -11.452 1.00 88.06 100 LEU A C 1
ATOM 854 O O . LEU A 1 100 ? 10.564 -9.349 -12.258 1.00 88.06 100 LEU A O 1
ATOM 858 N N . GLU A 1 101 ? 8.458 -9.625 -11.512 1.00 90.25 101 GLU A N 1
ATOM 859 C CA . GLU A 1 101 ? 8.020 -10.526 -12.580 1.00 90.25 101 GLU A CA 1
ATOM 860 C C . GLU A 1 101 ? 8.034 -9.830 -13.942 1.00 90.25 101 GLU A C 1
ATOM 862 O O . GLU A 1 101 ? 8.675 -10.331 -14.868 1.00 90.25 101 GLU A O 1
ATOM 867 N N . ASP A 1 102 ? 7.451 -8.636 -14.046 1.00 85.44 102 ASP A N 1
ATOM 868 C CA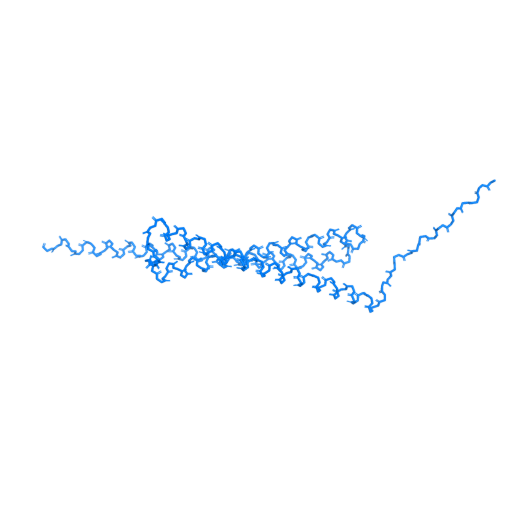 . ASP A 1 102 ? 7.417 -7.846 -15.278 1.00 85.44 102 ASP A CA 1
ATOM 869 C C . ASP A 1 102 ? 8.838 -7.512 -15.758 1.00 85.44 102 ASP A C 1
ATOM 871 O O . ASP A 1 102 ? 9.188 -7.691 -16.928 1.00 85.44 102 ASP A O 1
ATOM 875 N N . MET A 1 103 ? 9.721 -7.094 -14.844 1.00 82.88 103 MET A N 1
ATOM 876 C CA . MET A 1 103 ? 11.124 -6.830 -15.176 1.00 82.88 103 MET A CA 1
ATOM 877 C C . MET A 1 103 ? 11.885 -8.101 -15.556 1.00 82.88 103 MET A C 1
ATOM 879 O O . MET A 1 103 ? 12.793 -8.045 -16.389 1.00 82.88 103 MET A O 1
ATOM 883 N N . THR A 1 104 ? 11.537 -9.247 -14.975 1.00 85.31 104 THR A N 1
ATOM 884 C CA . THR A 1 104 ? 12.130 -10.546 -15.320 1.00 85.31 104 THR A CA 1
ATOM 885 C C . THR A 1 104 ? 11.673 -11.011 -16.698 1.00 85.31 104 THR A C 1
ATOM 887 O O . THR A 1 104 ? 12.514 -11.441 -17.486 1.00 85.31 104 THR A O 1
ATOM 890 N N . ALA A 1 105 ? 10.394 -10.831 -17.039 1.00 89.19 105 ALA A N 1
ATOM 891 C CA . ALA A 1 105 ? 9.852 -11.098 -18.370 1.00 89.19 105 ALA A CA 1
ATOM 892 C C . ALA A 1 105 ? 10.539 -10.245 -19.452 1.00 89.19 105 ALA A C 1
ATOM 894 O O . ALA A 1 105 ? 10.781 -10.712 -20.563 1.00 89.19 105 ALA A O 1
ATOM 895 N N . LEU A 1 106 ? 10.942 -9.018 -19.104 1.00 89.69 106 LEU A N 1
ATOM 896 C CA . LEU A 1 106 ? 11.742 -8.132 -19.958 1.00 89.69 106 LEU A CA 1
ATOM 897 C C . LEU A 1 106 ? 13.258 -8.434 -19.933 1.00 89.69 106 LEU A C 1
ATOM 899 O O . LEU A 1 106 ? 14.042 -7.693 -20.531 1.00 89.69 106 LEU A O 1
ATOM 903 N N . GLY A 1 107 ? 13.700 -9.475 -19.217 1.00 86.00 107 GLY A N 1
ATOM 904 C CA . GLY A 1 107 ? 15.108 -9.876 -19.093 1.00 86.00 107 GLY A CA 1
ATOM 905 C C . GLY A 1 107 ? 15.968 -8.974 -18.195 1.00 86.00 107 GLY A C 1
ATOM 906 O O . GLY A 1 107 ? 17.188 -9.128 -18.147 1.00 86.00 107 GLY A O 1
ATOM 907 N N . LYS A 1 108 ? 15.360 -8.025 -17.472 1.00 83.81 108 LYS A N 1
ATOM 908 C CA . LYS A 1 108 ? 16.033 -7.075 -16.565 1.00 83.81 108 LYS A CA 1
ATOM 909 C C . LYS A 1 108 ? 15.936 -7.453 -15.083 1.00 83.81 108 LYS A C 1
ATOM 911 O O . LYS A 1 108 ? 16.511 -6.750 -14.254 1.00 83.81 108 LYS A O 1
ATOM 916 N N . GLY A 1 109 ? 15.275 -8.559 -14.744 1.00 80.69 109 GLY A N 1
ATOM 917 C CA . GLY A 1 109 ? 15.076 -9.048 -13.370 1.00 80.69 109 GLY A CA 1
ATOM 918 C C . GLY A 1 109 ? 16.317 -8.976 -12.463 1.00 80.69 109 GLY A C 1
ATOM 919 O O . GLY A 1 109 ? 16.237 -8.349 -11.404 1.00 80.69 109 GLY A O 1
ATOM 920 N N . PRO A 1 110 ? 17.497 -9.484 -12.885 1.00 87.69 110 PRO A N 1
ATOM 921 C CA . PRO A 1 110 ? 18.701 -9.483 -12.046 1.00 87.69 110 PRO A CA 1
ATOM 922 C C . PRO A 1 110 ? 19.166 -8.092 -11.587 1.00 87.69 110 PRO A C 1
ATOM 924 O O . PRO A 1 110 ? 19.827 -7.977 -10.558 1.00 87.69 110 PRO A O 1
ATOM 927 N N . GLN A 1 111 ? 18.822 -7.028 -12.323 1.00 82.25 111 GLN A N 1
ATOM 928 C CA . GLN A 1 111 ? 19.212 -5.653 -11.987 1.00 82.25 111 GLN A CA 1
ATOM 929 C C . GLN A 1 111 ? 18.400 -5.079 -10.820 1.00 82.25 111 GLN A C 1
ATOM 931 O O . GLN A 1 111 ? 18.891 -4.211 -10.102 1.00 82.25 111 GLN A O 1
ATOM 936 N N . TYR A 1 112 ? 17.168 -5.556 -10.637 1.00 84.81 112 TYR A N 1
ATOM 937 C CA . TYR A 1 112 ? 16.221 -5.026 -9.653 1.00 84.81 112 TYR A CA 1
ATOM 938 C C . TYR A 1 112 ? 15.962 -5.994 -8.499 1.00 84.81 112 TYR A C 1
ATOM 940 O O . TYR A 1 112 ? 15.532 -5.567 -7.432 1.00 84.81 112 TYR A O 1
ATOM 948 N N . GLN A 1 113 ? 16.281 -7.277 -8.676 1.00 85.44 113 GLN A N 1
ATOM 949 C CA . GLN A 1 113 ? 16.006 -8.345 -7.718 1.00 85.44 113 GLN A CA 1
ATOM 950 C C . GLN A 1 113 ? 16.462 -8.021 -6.289 1.00 85.44 113 GLN A C 1
ATOM 952 O O . GLN A 1 113 ? 15.674 -8.142 -5.360 1.00 85.44 113 GLN A O 1
ATOM 957 N N . GLN A 1 114 ? 17.703 -7.569 -6.091 1.00 85.94 114 GLN A N 1
ATOM 958 C CA . GLN A 1 114 ? 18.220 -7.277 -4.744 1.00 85.94 114 GLN A CA 1
ATOM 959 C C . GLN A 1 114 ? 17.516 -6.085 -4.082 1.00 85.94 114 GLN A C 1
ATOM 961 O O . GLN A 1 114 ? 17.198 -6.131 -2.892 1.00 85.94 114 GLN A O 1
ATOM 966 N N . LEU A 1 115 ? 17.239 -5.035 -4.859 1.00 86.50 115 LEU A N 1
ATOM 967 C CA . LEU A 1 115 ? 16.528 -3.852 -4.381 1.00 86.50 115 LEU A CA 1
ATOM 968 C C . LEU A 1 115 ? 15.105 -4.226 -3.957 1.00 86.50 115 LEU A C 1
ATOM 970 O O . LEU A 1 115 ? 14.719 -3.995 -2.815 1.00 86.50 115 LEU A O 1
ATOM 974 N N . ILE A 1 116 ? 14.364 -4.886 -4.846 1.00 87.00 116 ILE A N 1
ATOM 975 C CA . ILE A 1 116 ? 12.973 -5.266 -4.607 1.00 87.00 116 ILE A CA 1
ATOM 976 C C . ILE A 1 116 ? 12.855 -6.278 -3.465 1.00 87.00 116 ILE A C 1
ATOM 978 O O . ILE A 1 116 ? 11.993 -6.121 -2.607 1.00 87.00 116 ILE A O 1
ATOM 982 N N . ASN A 1 117 ? 13.757 -7.257 -3.370 1.00 88.88 117 ASN A N 1
ATOM 983 C CA . ASN A 1 117 ? 13.780 -8.190 -2.241 1.00 88.88 117 ASN A CA 1
ATOM 984 C C . ASN A 1 117 ? 14.009 -7.471 -0.907 1.00 88.88 117 ASN A C 1
ATOM 986 O O . ASN A 1 117 ? 13.410 -7.841 0.106 1.00 88.88 117 ASN A O 1
ATOM 990 N N . THR A 1 118 ? 14.848 -6.432 -0.899 1.00 89.00 118 THR A N 1
ATOM 991 C CA . THR A 1 118 ? 15.080 -5.618 0.299 1.00 89.00 118 THR A CA 1
ATOM 992 C C . THR A 1 118 ? 13.817 -4.854 0.684 1.00 89.00 118 THR A C 1
ATOM 994 O O . THR A 1 118 ? 13.443 -4.864 1.857 1.00 89.00 118 THR A O 1
ATOM 997 N N . GLU A 1 119 ? 13.124 -4.250 -0.284 1.00 89.44 119 GLU A N 1
ATOM 998 C CA . GLU A 1 119 ? 11.862 -3.546 -0.036 1.00 89.44 119 GLU A CA 1
ATOM 999 C C . GLU A 1 119 ? 10.754 -4.494 0.447 1.00 89.44 119 GLU A C 1
ATOM 1001 O O . GLU A 1 119 ? 10.082 -4.201 1.434 1.00 89.44 119 GLU A O 1
ATOM 1006 N N . ILE A 1 120 ? 10.608 -5.667 -0.179 1.00 87.12 120 ILE A N 1
ATOM 1007 C CA . ILE A 1 120 ? 9.681 -6.716 0.271 1.00 87.12 120 ILE A CA 1
ATOM 1008 C C . ILE A 1 120 ? 10.008 -7.110 1.715 1.00 87.12 120 ILE A C 1
ATOM 1010 O O . ILE A 1 120 ? 9.117 -7.167 2.555 1.00 87.12 120 ILE A O 1
ATOM 1014 N N . SER A 1 121 ? 11.285 -7.307 2.046 1.00 93.44 121 SER A N 1
ATOM 1015 C CA . SER A 1 121 ? 11.700 -7.645 3.414 1.00 93.44 121 SER A CA 1
ATOM 1016 C C . SER A 1 121 ? 11.423 -6.522 4.421 1.00 93.44 121 SER A C 1
ATOM 1018 O O . SER A 1 121 ? 11.186 -6.783 5.599 1.00 93.44 121 SER A O 1
ATOM 1020 N N . GLN A 1 122 ? 11.484 -5.255 4.007 1.00 89.81 122 GLN A N 1
ATOM 1021 C CA . GLN A 1 122 ? 11.080 -4.132 4.860 1.00 89.81 122 GLN A CA 1
ATOM 1022 C C . GLN A 1 122 ? 9.567 -4.143 5.098 1.00 89.81 122 GLN A C 1
ATOM 1024 O O . GLN A 1 122 ? 9.135 -4.011 6.240 1.00 89.81 122 GLN A O 1
ATOM 1029 N N . LYS A 1 123 ? 8.773 -4.385 4.052 1.00 89.94 123 LYS A N 1
ATOM 1030 C CA . LYS A 1 123 ? 7.310 -4.449 4.141 1.00 89.94 123 LYS A CA 1
ATOM 1031 C C . LYS A 1 123 ? 6.807 -5.656 4.934 1.00 89.94 123 LYS A C 1
ATOM 1033 O O . LYS A 1 123 ? 5.867 -5.516 5.703 1.00 89.94 123 LYS A O 1
ATOM 1038 N N . ILE A 1 124 ? 7.474 -6.808 4.842 1.00 90.44 124 ILE A N 1
ATOM 1039 C CA . ILE A 1 124 ? 7.185 -7.972 5.699 1.00 90.44 124 ILE A CA 1
ATOM 1040 C C . ILE A 1 124 ? 7.406 -7.623 7.175 1.00 90.44 124 ILE A C 1
ATOM 1042 O O . ILE A 1 124 ? 6.564 -7.939 8.006 1.00 90.44 124 ILE A O 1
ATOM 1046 N N . ARG A 1 125 ? 8.491 -6.915 7.510 1.00 92.69 125 ARG A N 1
ATOM 1047 C CA . ARG A 1 125 ? 8.722 -6.465 8.893 1.00 92.69 125 ARG A CA 1
ATOM 1048 C C . ARG A 1 125 ? 7.657 -5.480 9.369 1.00 92.69 125 ARG A C 1
ATOM 1050 O O . ARG A 1 125 ? 7.184 -5.605 10.491 1.00 92.69 125 ARG A O 1
ATOM 1057 N N . GLU A 1 126 ? 7.238 -4.548 8.514 1.00 90.06 126 GLU A N 1
ATOM 1058 C CA . GLU A 1 126 ? 6.106 -3.662 8.813 1.00 90.06 126 GLU A CA 1
ATOM 1059 C C . GLU A 1 126 ? 4.825 -4.468 9.098 1.00 90.06 126 GLU A C 1
ATOM 1061 O O . GLU A 1 126 ? 4.126 -4.202 10.077 1.00 90.06 126 GLU A O 1
ATOM 1066 N N . LEU A 1 127 ? 4.553 -5.498 8.293 1.00 88.81 127 LEU A N 1
ATOM 1067 C CA . LEU A 1 127 ? 3.415 -6.398 8.475 1.00 88.81 127 LEU A CA 1
ATOM 1068 C C . LEU A 1 127 ? 3.476 -7.133 9.828 1.00 88.81 127 LEU A C 1
ATOM 1070 O O . LEU A 1 127 ? 2.483 -7.181 10.555 1.00 88.81 127 LEU A O 1
ATOM 1074 N N . GLU A 1 128 ? 4.645 -7.664 10.190 1.00 89.69 128 GLU A N 1
ATOM 1075 C CA . GLU A 1 128 ? 4.887 -8.332 11.474 1.00 89.69 128 GLU A CA 1
ATOM 1076 C C . GLU A 1 128 ? 4.712 -7.384 12.667 1.00 89.69 128 GLU A C 1
ATOM 1078 O O . GLU A 1 128 ? 4.184 -7.780 13.707 1.00 89.69 128 GLU A O 1
ATOM 1083 N N . GLU A 1 129 ? 5.140 -6.127 12.545 1.00 89.19 129 GLU A N 1
ATOM 1084 C CA . GLU A 1 129 ? 4.941 -5.121 13.589 1.00 89.19 129 GLU A CA 1
ATOM 1085 C C . GLU A 1 129 ? 3.461 -4.787 13.791 1.00 89.19 129 GLU A C 1
ATOM 1087 O O . GLU A 1 129 ? 3.016 -4.652 14.935 1.00 89.19 129 GLU A O 1
ATOM 1092 N N . ILE A 1 130 ? 2.694 -4.672 12.701 1.00 86.19 130 ILE A N 1
ATOM 1093 C CA . ILE A 1 130 ? 1.243 -4.456 12.766 1.00 86.19 130 ILE A CA 1
ATOM 1094 C C . ILE A 1 130 ? 0.572 -5.643 13.469 1.00 86.19 130 ILE A C 1
ATOM 1096 O O . ILE A 1 130 ? -0.252 -5.439 14.365 1.00 86.19 130 ILE A O 1
ATOM 1100 N N . ASP A 1 131 ? 0.945 -6.876 13.120 1.00 87.50 131 ASP A N 1
ATOM 1101 C CA . ASP A 1 131 ? 0.360 -8.080 13.718 1.00 87.50 131 ASP A CA 1
ATOM 1102 C C . ASP A 1 131 ? 0.740 -8.260 15.199 1.00 87.50 131 ASP A C 1
ATOM 1104 O O . ASP A 1 131 ? -0.104 -8.590 16.041 1.00 87.50 131 ASP A O 1
ATOM 1108 N N . ARG A 1 132 ? 1.993 -7.951 15.555 1.00 88.12 132 ARG A N 1
ATOM 1109 C CA . ARG A 1 132 ? 2.470 -7.955 16.944 1.00 88.12 132 ARG A CA 1
ATOM 1110 C C . ARG A 1 132 ? 1.688 -6.964 17.801 1.00 88.12 132 ARG A C 1
ATOM 1112 O O . ARG A 1 132 ? 1.154 -7.357 18.837 1.00 88.12 132 ARG A O 1
ATOM 1119 N N . LYS A 1 133 ? 1.553 -5.712 17.346 1.00 84.62 133 LYS A N 1
ATOM 1120 C CA . LYS A 1 133 ? 0.771 -4.679 18.049 1.00 84.62 133 LYS A CA 1
ATOM 1121 C C . LYS A 1 133 ? -0.686 -5.099 18.218 1.00 84.62 133 LYS A C 1
ATOM 1123 O O . LYS A 1 133 ? -1.230 -4.991 19.313 1.00 84.62 133 LYS A O 1
ATOM 1128 N N . ARG A 1 134 ? -1.303 -5.661 17.175 1.00 80.44 134 ARG A N 1
ATOM 1129 C CA . ARG A 1 134 ? -2.676 -6.184 17.245 1.00 80.44 134 ARG A CA 1
ATOM 1130 C C . ARG A 1 134 ? -2.809 -7.291 18.291 1.00 80.44 134 ARG A C 1
ATOM 1132 O O . ARG A 1 134 ? -3.770 -7.308 19.060 1.00 80.44 134 ARG A O 1
ATOM 1139 N N . SER A 1 135 ? -1.860 -8.220 18.328 1.00 77.38 135 SER A N 1
ATOM 1140 C CA . SER A 1 135 ? -1.854 -9.318 19.297 1.00 77.38 135 SER A CA 1
ATOM 1141 C C . SER A 1 135 ? -1.701 -8.808 20.735 1.00 77.38 135 SER A C 1
ATOM 1143 O O . SER A 1 135 ? -2.400 -9.276 21.639 1.00 77.38 135 SER A O 1
ATOM 1145 N N . GLU A 1 136 ? -0.855 -7.800 20.943 1.00 77.88 136 GLU A N 1
ATOM 1146 C CA . GLU A 1 136 ? -0.671 -7.124 22.229 1.00 77.88 136 GLU A CA 1
ATOM 1147 C C . GLU A 1 136 ? -1.943 -6.381 22.669 1.00 77.88 136 GLU A C 1
ATOM 1149 O O . GLU A 1 136 ? -2.416 -6.586 23.789 1.00 77.88 136 GLU A O 1
ATOM 1154 N N . GLU A 1 137 ? -2.575 -5.602 21.789 1.00 76.75 137 GLU A N 1
ATOM 1155 C CA . GLU A 1 137 ? -3.838 -4.903 22.069 1.00 76.75 137 GLU A CA 1
ATOM 1156 C C . GLU A 1 137 ? -4.971 -5.877 22.425 1.00 76.75 137 GLU A C 1
ATOM 1158 O O . GLU A 1 137 ? -5.685 -5.695 23.413 1.00 76.75 137 GLU A O 1
ATOM 1163 N N . ILE A 1 138 ? -5.102 -6.981 21.687 1.00 76.38 138 ILE A N 1
ATOM 1164 C CA . ILE A 1 138 ? -6.087 -8.024 22.002 1.00 76.38 138 ILE A CA 1
ATOM 1165 C C . ILE A 1 138 ? -5.788 -8.672 23.364 1.00 76.38 138 ILE A C 1
ATOM 1167 O O . ILE A 1 138 ? -6.716 -8.968 24.125 1.00 76.38 138 ILE A O 1
ATOM 1171 N N . SER A 1 139 ? -4.514 -8.910 23.691 1.00 74.69 139 SER A N 1
ATOM 1172 C CA . SER A 1 139 ? -4.115 -9.509 24.971 1.00 74.69 139 SER A CA 1
ATOM 1173 C C . SER A 1 139 ? -4.399 -8.584 26.161 1.00 74.69 139 SER A C 1
ATOM 1175 O O . SER A 1 139 ? -4.918 -9.040 27.183 1.00 74.69 139 SER A O 1
ATOM 1177 N N . THR A 1 140 ? -4.147 -7.280 26.013 1.00 75.81 140 THR A N 1
ATOM 1178 C CA . THR A 1 140 ? -4.393 -6.275 27.054 1.00 75.81 140 THR A CA 1
ATOM 1179 C C . THR A 1 140 ? -5.888 -6.093 27.307 1.00 75.81 140 THR A C 1
ATOM 1181 O O . THR A 1 140 ? -6.316 -6.159 28.461 1.00 75.81 140 THR A O 1
ATOM 1184 N N . LEU A 1 141 ? -6.710 -6.002 26.255 1.00 69.56 141 LEU A N 1
ATOM 1185 C CA . LEU A 1 141 ? -8.174 -5.948 26.367 1.00 69.56 141 LEU A CA 1
ATOM 1186 C C . LEU A 1 141 ? -8.748 -7.166 27.112 1.00 69.56 141 LEU A C 1
ATOM 1188 O O . LEU A 1 141 ? -9.592 -7.020 27.999 1.00 69.56 141 LEU A O 1
ATOM 1192 N N . LYS A 1 142 ? -8.248 -8.376 26.822 1.00 69.25 142 LYS A N 1
ATOM 1193 C CA . LYS A 1 142 ? -8.667 -9.607 27.521 1.00 69.25 142 LYS A CA 1
ATOM 1194 C C . LYS A 1 142 ? -8.307 -9.610 29.012 1.00 69.25 142 LYS A C 1
ATOM 1196 O O . LYS A 1 142 ? -9.007 -10.249 29.797 1.00 69.25 142 LYS A O 1
ATOM 1201 N N . LEU A 1 143 ? -7.230 -8.936 29.416 1.00 61.62 143 LEU A N 1
ATOM 1202 C CA . LEU A 1 143 ? -6.826 -8.822 30.822 1.00 61.62 143 LEU A CA 1
ATOM 1203 C C . LEU A 1 143 ? -7.648 -7.772 31.583 1.00 61.62 143 LEU A C 1
ATOM 1205 O O . LEU A 1 143 ? -7.958 -7.986 32.755 1.00 61.62 143 LEU A O 1
ATOM 1209 N N . VAL A 1 144 ? -8.041 -6.675 30.928 1.00 60.44 144 VAL A N 1
ATOM 1210 C CA . VAL A 1 144 ? -8.906 -5.640 31.522 1.00 60.44 144 VAL A CA 1
ATOM 1211 C C . VAL A 1 144 ? -10.311 -6.189 31.789 1.00 60.44 144 VAL A C 1
ATOM 1213 O O . VAL A 1 144 ? -10.788 -6.081 32.918 1.00 60.44 144 VAL A O 1
ATOM 1216 N N . GLY A 1 145 ? -10.912 -6.912 30.836 1.00 56.19 145 GLY A N 1
ATOM 1217 C CA . GLY A 1 145 ? -12.225 -7.546 31.042 1.00 56.19 145 GLY A CA 1
ATOM 1218 C C . GLY A 1 145 ? -12.244 -8.600 32.162 1.00 56.19 145 GLY A C 1
ATOM 1219 O O . GLY A 1 145 ? -13.250 -8.770 32.848 1.00 56.19 145 GLY A O 1
ATOM 1220 N N . LYS A 1 146 ? -11.111 -9.272 32.424 1.00 52.81 146 LYS A N 1
ATOM 1221 C CA . LYS A 1 146 ? -10.969 -10.195 33.566 1.00 52.81 146 LYS A CA 1
ATOM 1222 C C . LYS A 1 146 ? -10.881 -9.474 34.918 1.00 52.81 146 LYS A C 1
ATOM 1224 O O . LYS A 1 146 ? -11.353 -10.023 35.909 1.00 52.81 146 LYS A O 1
ATOM 1229 N N . LYS A 1 147 ? -10.294 -8.270 34.970 1.00 51.34 147 LYS A N 1
ATOM 1230 C CA . LYS A 1 147 ? -10.200 -7.449 36.195 1.00 51.34 147 LYS A CA 1
ATOM 1231 C C . LYS A 1 147 ? -11.522 -6.769 36.560 1.00 51.34 147 LYS A C 1
ATOM 1233 O O . LYS A 1 147 ? -11.768 -6.536 37.741 1.00 51.34 147 LYS A O 1
ATOM 1238 N N . GLU A 1 148 ? -12.366 -6.456 35.581 1.00 47.44 148 GLU A N 1
ATOM 1239 C CA . GLU A 1 148 ? -13.721 -5.949 35.838 1.00 47.44 148 GLU A CA 1
ATOM 1240 C C . GLU A 1 148 ? -14.632 -7.062 36.375 1.00 47.44 148 GLU A C 1
ATOM 1242 O O . GLU A 1 148 ? -15.256 -6.875 37.416 1.00 47.44 148 GLU A O 1
ATOM 1247 N N . GLN A 1 149 ? -14.581 -8.269 35.792 1.00 48.72 149 GLN A N 1
ATOM 1248 C CA . GLN A 1 149 ? -15.322 -9.431 36.312 1.00 48.72 149 GLN A CA 1
ATOM 1249 C C . GLN A 1 149 ? -14.886 -9.880 37.715 1.00 48.72 149 GLN A C 1
ATOM 1251 O O . GLN A 1 149 ? -15.692 -10.462 38.435 1.00 48.72 149 GLN A O 1
ATOM 1256 N N . SER A 1 150 ? -13.631 -9.657 38.127 1.00 51.78 150 SER A N 1
ATOM 1257 C CA . SER A 1 150 ? -13.225 -9.936 39.512 1.00 51.78 150 SER A CA 1
ATOM 1258 C C . SER A 1 150 ? -13.751 -8.879 40.486 1.00 51.78 150 SER A C 1
ATOM 1260 O O . SER A 1 150 ? -14.239 -9.243 41.544 1.00 51.78 150 SER A O 1
ATOM 1262 N N . LYS A 1 151 ? -13.738 -7.592 40.109 1.00 49.88 151 LYS A N 1
ATOM 1263 C CA . LYS A 1 151 ? -14.223 -6.497 40.968 1.00 49.88 151 LYS A CA 1
ATOM 1264 C C . LYS A 1 151 ? -15.750 -6.449 41.119 1.00 49.88 151 LYS A C 1
ATOM 1266 O O . LYS A 1 151 ? -16.226 -5.950 42.132 1.00 49.88 151 LYS A O 1
ATOM 1271 N N . GLU A 1 152 ? -16.510 -6.927 40.133 1.00 47.22 152 GLU A N 1
ATOM 1272 C CA . GLU A 1 152 ? -17.977 -7.045 40.218 1.00 47.22 152 GLU A CA 1
ATOM 1273 C C . GLU A 1 152 ? -18.390 -8.148 41.208 1.00 47.22 152 GLU A C 1
ATOM 1275 O O . GLU A 1 152 ? -19.226 -7.918 42.078 1.00 47.22 152 GLU A O 1
ATOM 1280 N N . ARG A 1 153 ? -17.709 -9.306 41.163 1.00 48.50 153 ARG A N 1
ATOM 1281 C CA . ARG A 1 153 ? -17.943 -10.420 42.100 1.00 48.50 153 ARG A CA 1
ATOM 1282 C C . ARG A 1 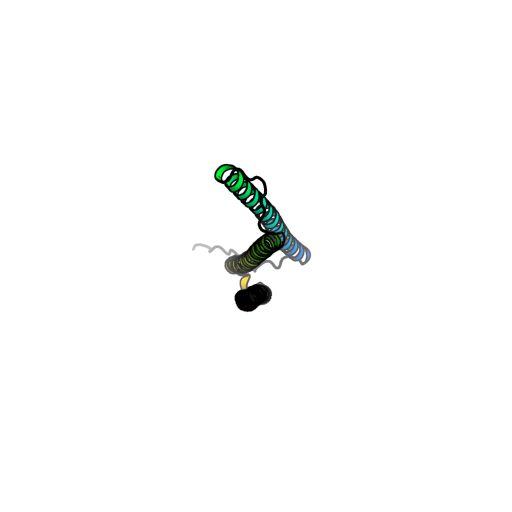153 ? -17.599 -10.076 43.550 1.00 48.50 153 ARG A C 1
ATOM 1284 O O . ARG A 1 153 ? -18.256 -10.578 44.455 1.00 48.50 153 ARG A O 1
ATOM 1291 N N . ASP A 1 154 ? -16.609 -9.213 43.766 1.00 52.88 154 ASP A N 1
ATOM 1292 C CA . ASP A 1 154 ? -16.231 -8.770 45.111 1.00 52.88 154 ASP A CA 1
ATOM 1293 C C . ASP A 1 154 ? -17.255 -7.773 45.703 1.00 52.88 154 ASP A C 1
ATOM 1295 O O . ASP A 1 154 ? -17.459 -7.760 46.913 1.00 52.88 154 ASP A O 1
ATOM 1299 N N . ARG A 1 155 ? -17.969 -6.987 44.874 1.00 51.03 155 ARG A N 1
ATOM 1300 C CA . ARG A 1 155 ? -19.030 -6.067 45.343 1.00 51.03 155 ARG A CA 1
ATOM 1301 C C . ARG A 1 155 ? -20.368 -6.750 45.621 1.00 51.03 155 ARG A C 1
ATOM 1303 O O . ARG A 1 155 ? -21.085 -6.321 46.520 1.00 51.03 155 ARG A O 1
ATOM 1310 N N . GLU A 1 156 ? -20.719 -7.797 44.877 1.00 51.41 156 GLU A N 1
ATOM 1311 C CA . GLU A 1 156 ? -21.947 -8.567 45.136 1.00 51.41 156 GLU A CA 1
ATOM 1312 C C . GLU A 1 156 ? -21.855 -9.391 46.435 1.00 51.41 156 GLU A C 1
ATOM 1314 O O . GLU A 1 156 ? -22.873 -9.634 47.082 1.00 51.41 156 GLU A O 1
ATOM 1319 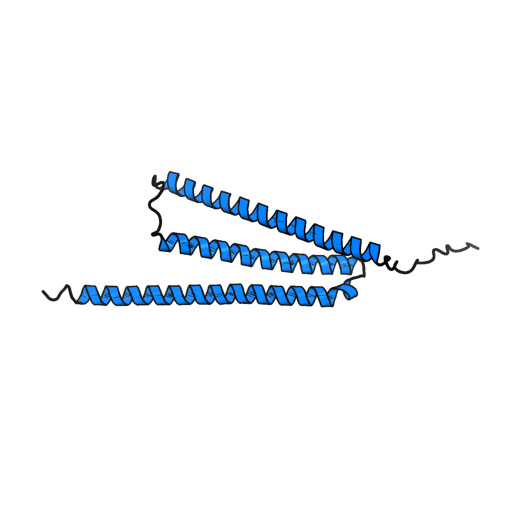N N . GLY A 1 157 ? -20.642 -9.762 46.865 1.00 50.06 157 GLY A N 1
ATOM 1320 C CA . GLY A 1 157 ? -20.405 -10.470 48.128 1.00 50.06 157 GLY A CA 1
ATOM 1321 C C . GLY A 1 157 ? -20.559 -9.610 49.390 1.00 50.06 157 GLY A C 1
ATOM 1322 O O . GLY A 1 157 ? -20.887 -10.142 50.448 1.00 50.06 157 GLY A O 1
ATOM 1323 N N . GLU A 1 158 ? -20.374 -8.290 49.296 1.00 52.22 158 GLU A N 1
ATOM 1324 C CA . GLU A 1 158 ? -20.506 -7.371 50.441 1.00 52.22 158 GLU A CA 1
ATOM 1325 C C . GLU A 1 158 ? -21.959 -6.918 50.689 1.00 52.22 158 GLU A C 1
ATOM 1327 O O . GLU A 1 158 ? -22.294 -6.521 51.803 1.00 52.22 158 GLU A O 1
ATOM 1332 N N . ASN A 1 159 ? -22.852 -7.031 49.696 1.00 48.53 159 ASN A N 1
ATOM 1333 C CA . ASN A 1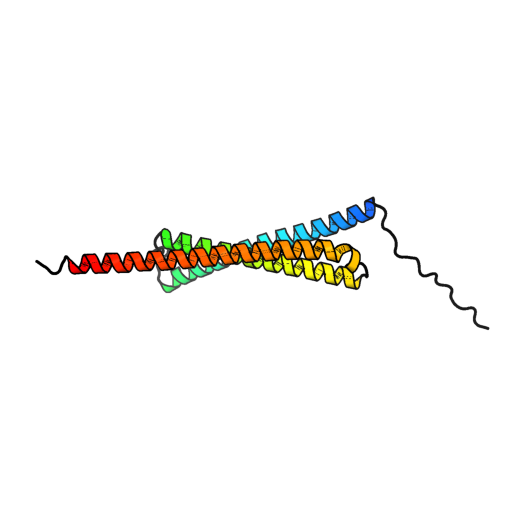 159 ? -24.241 -6.550 49.782 1.00 48.53 159 ASN A CA 1
ATOM 1334 C C . ASN A 1 159 ? -25.267 -7.626 50.217 1.00 48.53 159 ASN A C 1
ATOM 1336 O O . ASN A 1 159 ? -26.471 -7.406 50.131 1.00 48.53 159 ASN A O 1
ATOM 1340 N N . MET A 1 160 ? -24.804 -8.797 50.671 1.00 50.53 160 MET A N 1
ATOM 1341 C CA . MET A 1 160 ? -25.641 -9.901 5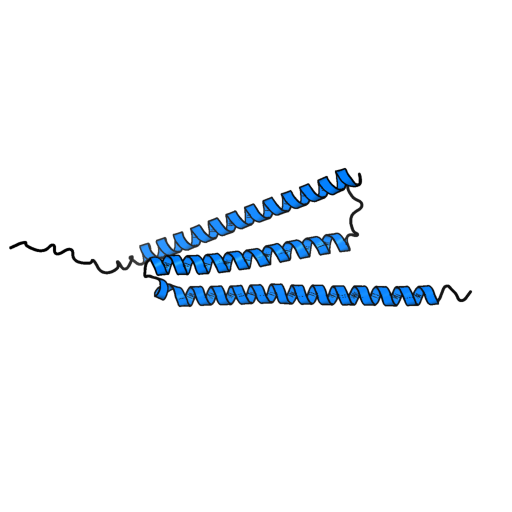1.185 1.00 50.53 160 MET A CA 1
ATOM 1342 C C . MET A 1 160 ? -25.434 -10.169 52.686 1.00 50.53 160 MET A C 1
ATOM 1344 O O . MET A 1 160 ? -25.907 -11.180 53.200 1.00 50.53 160 MET A O 1
ATOM 1348 N N . ASN A 1 161 ? -24.732 -9.278 53.395 1.00 51.38 161 ASN A N 1
ATOM 1349 C CA . ASN A 1 161 ? -24.431 -9.427 54.823 1.00 51.38 161 ASN A CA 1
ATOM 1350 C C . ASN A 1 161 ? -25.080 -8.336 55.705 1.00 51.38 161 ASN A C 1
ATOM 1352 O O . ASN A 1 161 ? -24.494 -7.926 56.708 1.00 51.38 161 ASN A O 1
ATOM 1356 N N . CYS A 1 162 ? -26.270 -7.856 55.323 1.00 44.25 162 CYS A N 1
ATOM 1357 C CA . CYS A 1 162 ? -27.141 -7.011 56.151 1.00 44.25 162 CYS A CA 1
ATOM 1358 C C . CYS A 1 162 ? -28.439 -7.742 56.495 1.00 44.25 162 CYS A C 1
ATOM 1360 O O . CYS A 1 162 ? -29.028 -8.348 55.573 1.00 44.25 162 CYS A O 1
#

Solvent-accessible surface area (backbone atoms only — not comparable to full-atom values): 9298 Å² total; per-residue (Å²): 135,87,84,76,85,82,79,75,83,76,72,81,78,78,61,54,71,68,56,45,50,48,51,49,48,53,57,50,49,51,51,51,49,52,49,53,49,48,53,54,51,52,52,52,52,50,54,50,52,52,50,52,51,51,50,51,44,28,74,74,69,71,47,87,74,79,67,64,58,75,70,53,49,56,52,52,53,54,52,53,55,52,51,53,54,52,50,49,45,51,52,55,41,50,53,48,51,51,49,46,49,55,33,38,77,72,72,48,24,84,82,45,47,68,61,47,52,50,52,42,54,50,44,51,50,52,47,51,52,55,52,49,51,51,52,49,52,55,52,52,53,58,52,51,59,54,54,51,58,52,55,52,56,58,54,61,65,65,76,72,78,125

Mean predicted aligned error: 15.98 Å

InterPro domains:
  IPR007914 Uncharacterised protein family UPF0193 [PF05250] (46-139)
  IPR007914 Uncharacterised protein family UPF0193 [PTHR28348] (45-139)

Organism: NCBI:txid630221

pLDDT: mean 71.37, std 14.94, range [38.31, 93.44]

Foldseek 3Di:
DDDDDDPPPPPDDPPDPVRVVVVVVVVVVVVVVVLVVVVVVVVVVVVVVVVVVLVVCCVPPVDSDPDDPPVVVVVVVVVVVLVVVLVSLVVVLVVLVVVLVVCVVVVNNVVCVVVSVVVSVVSVVVNVVSVVVVVVVVVVVVVVVVVVVVVVVVVVVVVVPD

Nearest PDB structures (foldseek):
  7zde-assembly1_C  TM=8.039E-01  e=8.465E+00  Escherichia coli K-12